Protein AF-A0A0J7KQN0-F1 (afdb_monomer_lite)

Sequence (159 aa):
MVRNTCPIDSVSQSILVAYRDWAGYQDHVRSTRNTFFDFVKLLDTSGCTKKVYKERDLIKTIIQEIDGGVLDCKMNVSNLIKNHLLTDQASYTINHKCKSCKHEDDEQSVVVDIDVKPFYTYGMKILEQVLKQRLQQKKGSVLIVDQVTSRQRLQSVAS

Organism: Lasius niger (NCBI:txid67767)

pLDDT: mean 75.57, std 18.67, range [31.34, 95.31]

Foldseek 3Di:
DDQPCVLVVVVLVVLLCCLVPPVVSVVVLVPDDFLSSVLSVCCNVPPDDPVSVVSSVVLVVQVVPCPPSHDPPVPHNQNCCCPGGQVPPFPDWDWAADPPPRDIDIDTGNDDDFDCVVCVPPNCPCVVVSVCVVVCCVVDDDPDDPPPDDDPDPDPDDD

Radius of gyration: 20.54 Å; chains: 1; bounding box: 51×34×63 Å

Structure (mmCIF, N/CA/C/O backbone):
data_AF-A0A0J7KQN0-F1
#
_entry.id   AF-A0A0J7KQN0-F1
#
loop_
_atom_site.group_PDB
_atom_site.id
_atom_site.type_symbol
_atom_site.label_atom_id
_atom_site.label_alt_id
_atom_site.label_comp_id
_atom_site.label_asym_id
_atom_site.label_entity_id
_atom_site.label_seq_id
_atom_site.pdbx_PDB_ins_code
_atom_site.Cartn_x
_atom_site.Cartn_y
_atom_site.Cartn_z
_atom_site.occupancy
_atom_site.B_iso_or_equiv
_atom_site.auth_seq_id
_atom_site.auth_comp_id
_atom_site.auth_asym_id
_atom_site.auth_atom_id
_atom_site.pdbx_PDB_model_num
ATOM 1 N N . MET A 1 1 ? -11.481 -19.195 16.003 1.00 39.59 1 MET A N 1
ATOM 2 C CA . MET A 1 1 ? -11.500 -18.767 14.587 1.00 39.59 1 MET A CA 1
ATOM 3 C C . MET A 1 1 ? -10.431 -17.697 14.410 1.00 39.59 1 MET A C 1
ATOM 5 O O . MET A 1 1 ? -10.544 -16.645 15.028 1.00 39.59 1 MET A O 1
ATOM 9 N N . VAL A 1 2 ? -9.348 -17.994 13.689 1.00 39.41 2 VAL A N 1
ATOM 10 C CA . VAL A 1 2 ? -8.231 -17.055 13.489 1.00 39.41 2 VAL A CA 1
ATOM 11 C C . VAL A 1 2 ? -8.571 -16.174 12.292 1.00 39.41 2 VAL A C 1
ATOM 13 O O . VAL A 1 2 ? -8.617 -16.651 11.163 1.00 39.41 2 VAL A O 1
ATOM 16 N N . ARG A 1 3 ? -8.862 -14.895 12.541 1.00 56.41 3 ARG A N 1
ATOM 17 C CA . ARG A 1 3 ? -9.077 -13.902 11.482 1.00 56.41 3 ARG A CA 1
ATOM 18 C C . ARG A 1 3 ? -7.704 -13.552 10.912 1.00 56.41 3 ARG A C 1
ATOM 20 O O . ARG A 1 3 ? -6.923 -12.913 11.611 1.00 56.41 3 ARG A O 1
ATOM 27 N N . ASN A 1 4 ? -7.381 -14.001 9.701 1.00 58.88 4 ASN A N 1
ATOM 28 C CA . ASN A 1 4 ? -6.089 -13.699 9.087 1.00 58.88 4 ASN A CA 1
ATOM 29 C C . ASN A 1 4 ? -6.036 -12.208 8.712 1.00 58.88 4 ASN A C 1
ATOM 31 O O . ASN A 1 4 ? -6.544 -11.802 7.674 1.00 58.88 4 ASN A O 1
ATOM 35 N N . THR A 1 5 ? -5.482 -11.377 9.598 1.00 68.94 5 THR A N 1
ATOM 36 C CA . THR A 1 5 ? -5.254 -9.942 9.354 1.00 68.94 5 THR A CA 1
ATOM 37 C C . THR A 1 5 ? -3.864 -9.655 8.813 1.00 68.94 5 THR A C 1
ATOM 39 O O . THR A 1 5 ? -3.567 -8.503 8.507 1.00 68.94 5 THR A O 1
ATOM 42 N N . CYS A 1 6 ? -3.027 -10.686 8.658 1.00 75.69 6 CYS A N 1
ATOM 43 C CA . CYS A 1 6 ? -1.619 -10.540 8.320 1.00 75.69 6 CYS A CA 1
ATOM 44 C C . CYS A 1 6 ? -1.390 -9.725 7.039 1.00 75.69 6 CYS A C 1
ATOM 46 O O . CYS A 1 6 ? -0.484 -8.894 7.059 1.00 75.69 6 CYS A O 1
ATOM 48 N N . PRO A 1 7 ? -2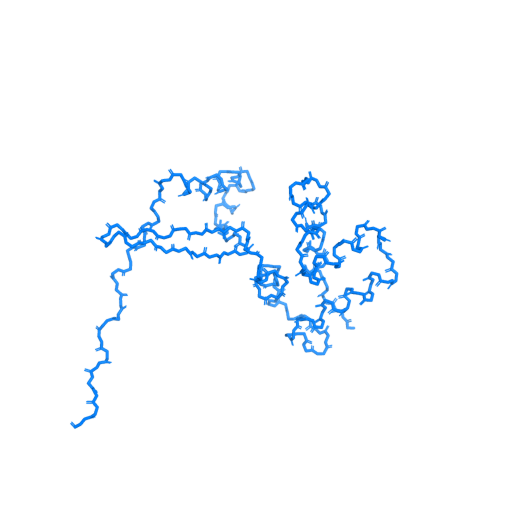.186 -9.871 5.956 1.00 80.19 7 PRO A N 1
ATOM 49 C CA . PRO A 1 7 ? -2.019 -9.031 4.774 1.00 80.19 7 PRO A CA 1
ATOM 50 C C . PRO A 1 7 ? -2.280 -7.547 5.056 1.00 80.19 7 PRO A C 1
ATOM 52 O O . PRO A 1 7 ? -1.464 -6.717 4.675 1.00 80.19 7 PRO A O 1
ATOM 55 N N . ILE A 1 8 ? -3.356 -7.211 5.780 1.00 85.06 8 ILE A N 1
ATOM 56 C CA . ILE A 1 8 ? -3.679 -5.820 6.138 1.00 85.06 8 ILE A CA 1
ATOM 57 C C . ILE A 1 8 ? -2.571 -5.242 7.016 1.00 85.06 8 ILE A C 1
ATOM 59 O O . ILE A 1 8 ? -2.020 -4.197 6.688 1.00 85.06 8 ILE A O 1
ATOM 63 N N . ASP A 1 9 ? -2.203 -5.949 8.087 1.00 86.44 9 ASP A N 1
ATOM 64 C CA . ASP A 1 9 ? -1.185 -5.486 9.032 1.00 86.44 9 ASP A CA 1
ATOM 65 C C . ASP A 1 9 ? 0.175 -5.298 8.327 1.00 86.44 9 ASP A C 1
ATOM 67 O O . ASP A 1 9 ? 0.871 -4.312 8.572 1.00 86.44 9 ASP A O 1
ATOM 71 N N . SER A 1 10 ? 0.523 -6.194 7.393 1.00 87.94 10 SER A N 1
ATOM 72 C CA . SER A 1 10 ? 1.752 -6.102 6.591 1.00 87.94 10 SER A CA 1
ATOM 73 C C . SER A 1 10 ? 1.751 -4.869 5.687 1.00 87.94 10 SER A C 1
ATOM 75 O O . SER A 1 10 ? 2.715 -4.107 5.699 1.00 87.94 10 SER A O 1
ATOM 77 N N . VAL A 1 11 ? 0.662 -4.629 4.945 1.00 89.25 11 VAL A N 1
ATOM 78 C CA . VAL A 1 11 ? 0.544 -3.445 4.076 1.00 89.25 11 VAL A CA 1
ATOM 79 C C . VAL A 1 11 ? 0.563 -2.167 4.904 1.00 89.25 11 VAL A C 1
ATOM 81 O O . VAL A 1 11 ? 1.274 -1.227 4.560 1.00 89.25 11 VAL A O 1
ATOM 84 N N . SER A 1 12 ? -0.169 -2.126 6.018 1.00 91.81 12 SER A N 1
ATOM 85 C CA . SER A 1 12 ? -0.201 -0.953 6.892 1.00 91.81 12 SER A CA 1
ATOM 86 C C . SER A 1 12 ? 1.178 -0.617 7.437 1.00 91.81 12 SER A C 1
ATOM 88 O O . SER A 1 12 ? 1.536 0.555 7.460 1.00 91.81 12 SER A O 1
ATOM 90 N N . GLN A 1 13 ? 1.976 -1.621 7.811 1.00 92.56 13 GLN A N 1
ATOM 91 C CA . GLN A 1 13 ? 3.356 -1.395 8.234 1.00 92.56 13 GLN A CA 1
ATOM 92 C C . GLN A 1 13 ? 4.247 -0.915 7.087 1.00 92.56 13 GLN A C 1
ATOM 94 O O . GLN A 1 13 ? 4.983 0.049 7.270 1.00 92.56 13 GLN A O 1
ATOM 99 N N . SER A 1 14 ? 4.159 -1.511 5.893 1.00 91.00 14 SER A N 1
ATOM 100 C CA . SER A 1 14 ? 4.940 -1.048 4.735 1.00 91.00 14 SER A CA 1
ATOM 101 C C . SER A 1 14 ? 4.648 0.413 4.383 1.00 91.00 14 SER A C 1
ATOM 103 O O . SER A 1 14 ? 5.572 1.191 4.150 1.00 91.00 14 SER A O 1
ATOM 105 N N . ILE A 1 15 ? 3.372 0.803 4.390 1.00 92.25 15 ILE A N 1
ATOM 106 C CA . ILE A 1 15 ? 2.947 2.172 4.079 1.00 92.25 15 ILE A CA 1
ATOM 107 C C . ILE A 1 15 ? 3.313 3.126 5.217 1.00 92.25 15 ILE A C 1
ATOM 109 O O . ILE A 1 15 ? 3.752 4.238 4.944 1.00 92.25 15 ILE A O 1
ATOM 113 N N . LEU A 1 16 ? 3.208 2.698 6.480 1.00 94.75 16 LEU A N 1
ATOM 114 C CA . LEU A 1 16 ? 3.637 3.490 7.635 1.00 94.75 16 LEU A CA 1
ATOM 115 C C . LEU A 1 16 ? 5.139 3.796 7.597 1.00 94.75 16 LEU A C 1
ATOM 117 O O . LEU A 1 16 ? 5.537 4.928 7.863 1.00 94.75 16 LEU A O 1
ATOM 121 N N . VAL A 1 17 ? 5.966 2.807 7.252 1.00 94.25 17 VAL A N 1
ATOM 122 C CA . VAL A 1 17 ? 7.416 2.990 7.089 1.00 94.25 17 VAL A CA 1
ATOM 123 C C . VAL A 1 17 ? 7.694 3.983 5.963 1.00 94.25 17 VAL A C 1
ATOM 125 O O . VAL A 1 17 ? 8.355 4.991 6.191 1.00 94.25 17 VAL A O 1
ATOM 128 N N . ALA A 1 18 ? 7.104 3.783 4.780 1.00 90.75 18 ALA A N 1
ATOM 129 C CA . ALA A 1 18 ? 7.264 4.715 3.663 1.00 90.75 18 ALA A CA 1
ATOM 130 C C . ALA A 1 18 ? 6.799 6.143 4.013 1.00 90.75 18 ALA A C 1
ATOM 132 O O . ALA A 1 18 ? 7.444 7.119 3.635 1.00 90.75 18 ALA A O 1
ATOM 133 N N . TYR A 1 19 ? 5.696 6.267 4.759 1.00 94.06 19 TYR A N 1
ATOM 134 C CA . TYR A 1 19 ? 5.132 7.537 5.219 1.00 94.06 19 TYR A CA 1
ATOM 135 C C . TYR A 1 19 ? 6.061 8.289 6.181 1.00 94.06 19 TYR A C 1
ATOM 137 O O . TYR A 1 19 ? 6.094 9.519 6.165 1.00 94.06 19 TYR A O 1
ATOM 145 N N . ARG A 1 20 ? 6.815 7.567 7.017 1.00 93.88 20 ARG A N 1
ATOM 146 C CA . ARG A 1 20 ? 7.784 8.151 7.956 1.00 93.88 20 ARG A CA 1
ATOM 147 C C . ARG A 1 20 ? 9.112 8.493 7.292 1.00 93.88 20 ARG A C 1
ATOM 149 O O . ARG A 1 20 ? 9.688 9.531 7.604 1.00 93.88 20 ARG A O 1
ATOM 156 N N . ASP A 1 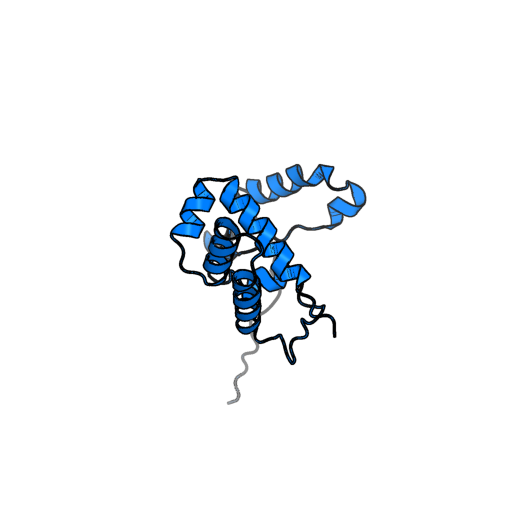21 ? 9.569 7.639 6.383 1.00 94.62 21 ASP A N 1
ATOM 157 C CA . ASP A 1 21 ? 10.927 7.709 5.846 1.00 94.62 21 ASP A CA 1
ATOM 158 C C . ASP A 1 21 ? 11.043 8.633 4.626 1.00 94.62 21 ASP A C 1
ATOM 160 O O . ASP A 1 21 ? 12.123 9.159 4.350 1.00 94.62 21 ASP A O 1
ATOM 164 N N . TRP A 1 22 ? 9.951 8.861 3.884 1.00 92.44 22 TRP A N 1
ATOM 165 C CA . TRP A 1 22 ? 9.975 9.670 2.665 1.00 92.44 22 TRP A CA 1
ATOM 166 C C . TRP A 1 22 ? 8.992 10.845 2.718 1.00 92.44 22 TRP A C 1
ATOM 168 O O . TRP A 1 22 ? 7.786 10.683 2.542 1.00 92.44 22 TRP A O 1
ATOM 178 N N . ALA A 1 23 ? 9.525 12.064 2.874 1.00 90.50 23 ALA A N 1
ATOM 179 C CA . ALA A 1 23 ? 8.734 13.297 2.984 1.00 90.50 23 ALA A CA 1
ATOM 180 C C . ALA A 1 23 ? 7.754 13.513 1.813 1.00 90.50 23 ALA A C 1
ATOM 182 O O . ALA A 1 23 ? 6.599 13.864 2.030 1.00 90.50 23 ALA A O 1
ATOM 183 N N . GLY A 1 24 ? 8.170 13.224 0.573 1.00 89.00 24 GLY A N 1
ATOM 184 C CA . GLY A 1 24 ? 7.280 13.351 -0.588 1.00 89.00 24 GLY A CA 1
ATOM 185 C C . GLY A 1 24 ? 6.075 12.405 -0.523 1.00 89.00 24 GLY A C 1
ATOM 186 O O . GLY A 1 24 ? 4.963 12.779 -0.893 1.00 89.00 24 GLY A O 1
ATOM 187 N N . TYR A 1 25 ? 6.268 11.196 0.009 1.00 88.94 25 TYR A N 1
ATOM 188 C CA . TYR A 1 25 ? 5.164 10.269 0.252 1.00 88.94 25 TYR A CA 1
ATOM 189 C C . TYR A 1 25 ? 4.294 10.703 1.420 1.00 88.94 25 TYR A C 1
ATOM 191 O O . TYR A 1 25 ? 3.075 10.553 1.374 1.00 88.94 25 TYR A O 1
ATOM 199 N N . GLN A 1 26 ? 4.913 11.270 2.455 1.00 93.19 26 GLN A N 1
ATOM 200 C CA . GLN A 1 26 ? 4.210 11.824 3.600 1.00 93.19 26 GLN A CA 1
ATOM 201 C C . GLN A 1 26 ? 3.171 12.864 3.164 1.00 93.19 26 GLN A C 1
ATOM 203 O O . GLN A 1 26 ? 2.008 12.788 3.570 1.00 93.19 26 GLN A O 1
ATOM 208 N N . ASP A 1 27 ? 3.572 13.792 2.295 1.00 92.50 27 ASP A N 1
ATOM 209 C CA . ASP A 1 27 ? 2.692 14.828 1.754 1.00 92.50 27 ASP A CA 1
ATOM 210 C C . ASP A 1 27 ? 1.575 14.236 0.888 1.00 92.50 27 ASP A C 1
ATOM 212 O O . ASP A 1 27 ? 0.411 14.636 1.005 1.00 92.50 27 ASP A O 1
ATOM 216 N N . HIS A 1 28 ? 1.890 13.228 0.072 1.00 91.38 28 HIS A N 1
ATOM 217 C CA . HIS A 1 28 ? 0.896 12.505 -0.720 1.00 91.38 28 HIS A CA 1
ATOM 218 C C . HIS A 1 28 ? -0.163 11.820 0.164 1.00 91.38 28 HIS A C 1
ATOM 220 O O . HIS A 1 28 ? -1.360 12.029 -0.028 1.00 91.38 28 HIS A O 1
ATOM 226 N N . VAL A 1 29 ? 0.250 11.067 1.187 1.00 91.38 29 VAL A N 1
ATOM 227 C CA . VAL A 1 29 ? -0.663 10.376 2.119 1.00 91.38 29 VAL A CA 1
ATOM 228 C C . VAL A 1 29 ? -1.500 11.371 2.938 1.00 91.38 29 VAL A C 1
ATOM 230 O O . VAL A 1 29 ? -2.666 11.109 3.245 1.00 91.38 29 VAL A O 1
ATOM 233 N N . ARG A 1 30 ? -0.937 12.533 3.297 1.00 92.88 30 ARG A N 1
ATOM 234 C CA . ARG A 1 30 ? -1.662 13.595 4.018 1.00 92.88 30 ARG A CA 1
ATOM 235 C C . ARG A 1 30 ? -2.715 14.285 3.158 1.00 92.88 30 ARG A C 1
ATOM 237 O O . ARG A 1 30 ? -3.790 14.588 3.670 1.00 92.88 30 ARG A O 1
ATOM 244 N N . SER A 1 31 ? -2.404 14.539 1.889 1.00 92.56 31 SER A N 1
ATOM 245 C CA . SER A 1 31 ? -3.286 15.249 0.954 1.00 92.56 31 SER A CA 1
ATOM 246 C C . SER A 1 31 ? -4.353 14.353 0.318 1.00 92.56 31 SER A C 1
ATOM 248 O O . SER A 1 31 ? -5.410 14.843 -0.080 1.00 92.56 31 SER A O 1
ATOM 250 N N . THR A 1 32 ? -4.117 13.043 0.266 1.00 91.69 32 THR A N 1
ATOM 251 C CA . THR A 1 32 ? -5.030 12.077 -0.350 1.00 91.69 32 THR A CA 1
ATOM 252 C C . THR A 1 32 ? -6.147 11.655 0.604 1.00 91.69 32 THR A C 1
ATOM 254 O O . THR A 1 32 ? -5.907 11.266 1.750 1.00 91.69 32 THR A O 1
ATOM 257 N N . ARG A 1 33 ? -7.391 11.676 0.110 1.00 89.56 33 ARG A N 1
ATOM 258 C CA . ARG A 1 33 ? -8.560 11.132 0.815 1.00 89.56 33 ARG A CA 1
ATOM 259 C C . ARG A 1 33 ? -8.729 9.657 0.473 1.00 89.56 33 ARG A C 1
ATOM 261 O O . ARG A 1 33 ? -9.264 9.320 -0.576 1.00 89.56 33 ARG A O 1
ATOM 268 N N . ASN A 1 34 ? -8.268 8.790 1.363 1.00 88.81 34 ASN A N 1
ATOM 269 C CA . ASN A 1 34 ? -8.405 7.345 1.246 1.00 88.81 34 ASN A CA 1
ATOM 270 C C . ASN A 1 34 ? -8.520 6.756 2.661 1.00 88.81 34 ASN A C 1
ATOM 272 O O . ASN A 1 34 ? -7.698 7.055 3.528 1.00 88.81 34 ASN A O 1
ATOM 276 N N . THR A 1 35 ? -9.529 5.914 2.899 1.00 88.69 35 THR A N 1
ATOM 277 C CA . THR A 1 35 ? -9.820 5.374 4.239 1.00 88.69 35 THR A CA 1
ATOM 278 C C . THR A 1 35 ? -8.663 4.552 4.806 1.00 88.69 35 THR A C 1
ATOM 280 O O . THR A 1 35 ? -8.409 4.573 6.010 1.00 88.69 35 THR A O 1
ATOM 283 N N . PHE A 1 36 ? -7.912 3.859 3.949 1.00 90.81 36 PHE A N 1
ATOM 284 C CA . PHE A 1 36 ? -6.729 3.124 4.371 1.00 90.81 36 PHE A CA 1
ATOM 285 C C . PHE A 1 36 ? -5.575 4.059 4.763 1.00 90.81 36 PHE A C 1
ATOM 287 O O . PHE A 1 36 ? -4.919 3.830 5.778 1.00 90.81 36 PHE A O 1
ATOM 294 N N . PHE A 1 37 ? -5.366 5.165 4.045 1.00 92.75 37 PHE A N 1
ATOM 295 C CA . PHE A 1 37 ? -4.418 6.202 4.466 1.00 92.75 37 PHE A CA 1
ATOM 296 C C . PHE A 1 37 ? -4.827 6.883 5.774 1.00 92.75 37 PHE A C 1
ATOM 298 O O . PHE A 1 37 ? -3.964 7.164 6.605 1.00 92.75 37 PHE A O 1
ATOM 305 N N . ASP A 1 38 ? -6.121 7.105 6.011 1.00 92.69 38 ASP A N 1
ATOM 306 C CA . ASP A 1 38 ? -6.617 7.609 7.298 1.00 92.69 38 ASP A CA 1
ATOM 307 C C . ASP A 1 38 ? -6.295 6.646 8.446 1.00 92.69 38 ASP A C 1
ATOM 309 O O . ASP A 1 38 ? -5.823 7.075 9.503 1.00 92.69 38 ASP A O 1
ATOM 313 N N . PHE A 1 39 ? -6.442 5.341 8.208 1.00 93.06 39 PHE A N 1
ATOM 314 C CA . PHE A 1 39 ? -6.011 4.317 9.152 1.00 93.06 39 PHE A CA 1
ATOM 315 C C . PHE A 1 39 ? -4.496 4.356 9.412 1.00 93.06 39 PHE A C 1
ATOM 317 O O . PHE A 1 39 ? -4.082 4.322 10.571 1.00 93.06 39 PHE A O 1
ATOM 324 N N . VAL A 1 40 ? -3.660 4.485 8.375 1.00 94.19 40 VAL A N 1
ATOM 325 C CA . VAL A 1 40 ? -2.196 4.585 8.542 1.00 94.19 40 VAL A CA 1
ATOM 326 C C . VAL A 1 40 ? -1.804 5.839 9.332 1.00 94.19 40 VAL A C 1
ATOM 328 O O . VAL A 1 40 ? -0.977 5.750 10.238 1.00 94.19 40 VAL A O 1
ATOM 331 N N . LYS A 1 41 ? -2.432 6.993 9.068 1.00 94.88 41 LYS A N 1
ATOM 332 C CA . LYS A 1 41 ? -2.212 8.235 9.837 1.00 94.88 41 LYS A CA 1
ATOM 333 C C . LYS A 1 41 ? -2.619 8.075 11.306 1.00 94.88 41 LYS A C 1
ATOM 335 O O . LYS A 1 41 ? -1.940 8.570 12.208 1.00 94.88 41 LYS A O 1
ATOM 340 N N . LEU A 1 42 ? -3.714 7.363 11.573 1.00 94.44 42 LEU A N 1
ATOM 341 C CA . LEU A 1 42 ? -4.125 7.053 12.940 1.00 94.44 42 LEU A CA 1
ATOM 342 C C . LEU A 1 42 ? -3.129 6.111 13.631 1.00 94.44 42 LEU A C 1
ATOM 344 O O . LEU A 1 42 ? -2.795 6.327 14.796 1.00 94.44 42 LEU A O 1
ATOM 348 N N . LEU A 1 43 ? -2.648 5.087 12.924 1.00 94.19 43 LEU A N 1
ATOM 349 C CA . LEU A 1 43 ? -1.643 4.157 13.433 1.00 94.19 43 LEU A CA 1
ATOM 350 C C . LEU A 1 43 ? -0.331 4.882 13.766 1.00 94.19 43 LEU A C 1
ATOM 352 O O . LEU A 1 43 ? 0.250 4.623 14.818 1.00 94.19 43 LEU A O 1
ATOM 356 N N . ASP A 1 44 ? 0.098 5.819 12.917 1.00 95.31 44 ASP A N 1
ATOM 357 C CA . ASP A 1 44 ? 1.286 6.645 13.143 1.00 95.31 44 ASP A CA 1
ATOM 358 C C . ASP A 1 44 ? 1.184 7.481 14.425 1.00 95.31 44 ASP A C 1
ATOM 360 O O . ASP A 1 44 ? 2.088 7.463 15.260 1.00 95.31 44 ASP A O 1
ATOM 364 N N . THR A 1 45 ? 0.060 8.182 14.586 1.00 94.75 45 THR A N 1
ATOM 365 C CA . THR A 1 45 ? -0.148 9.153 15.671 1.00 94.75 45 THR A CA 1
ATOM 366 C C . THR A 1 45 ? -0.505 8.509 17.005 1.00 94.75 45 THR A C 1
ATOM 368 O O . THR A 1 45 ? -0.143 9.027 18.058 1.00 94.75 45 THR A O 1
ATOM 371 N N . SER A 1 46 ? -1.242 7.397 16.980 1.00 93.94 46 SER A N 1
ATOM 372 C CA . SER A 1 46 ? -1.801 6.775 18.185 1.00 93.94 46 SER A CA 1
ATOM 373 C C . SER A 1 46 ? -1.104 5.474 18.579 1.00 93.94 46 SER A C 1
ATOM 375 O O . SER A 1 46 ? -1.323 4.992 19.688 1.00 93.94 46 SER A O 1
ATOM 377 N N . GLY A 1 47 ? -0.303 4.869 17.697 1.00 90.62 47 GLY A N 1
ATOM 378 C CA . GLY A 1 47 ? 0.272 3.542 17.917 1.00 90.62 47 GLY A CA 1
ATOM 379 C C . GLY A 1 47 ? -0.791 2.443 18.070 1.00 90.62 47 GLY A C 1
ATOM 380 O O . GLY A 1 47 ? -1.939 2.579 17.649 1.00 90.62 47 GLY A O 1
ATOM 381 N N . CYS A 1 48 ? -0.431 1.323 18.698 1.00 87.44 48 CYS A N 1
ATOM 382 C CA . CYS A 1 48 ? -1.309 0.155 18.835 1.00 87.44 48 CYS A CA 1
ATOM 383 C C . CYS A 1 48 ? -2.324 0.301 19.985 1.00 87.44 48 CYS A C 1
ATOM 385 O O . CYS A 1 48 ? -2.208 -0.349 21.023 1.00 87.44 48 CYS A O 1
ATOM 387 N N . THR A 1 49 ? -3.345 1.141 19.806 1.00 90.94 49 THR A N 1
ATOM 388 C CA . THR A 1 49 ? -4.416 1.339 20.802 1.00 90.94 49 THR A CA 1
ATOM 389 C C . THR A 1 49 ? -5.679 0.547 20.477 1.00 90.94 49 THR A C 1
ATOM 391 O O . THR A 1 49 ? -5.926 0.154 19.337 1.00 90.94 49 THR A O 1
ATOM 394 N N . LYS A 1 50 ? -6.564 0.382 21.470 1.00 88.62 50 LYS A N 1
ATOM 395 C CA . LYS A 1 50 ? -7.905 -0.200 21.266 1.00 88.62 50 LYS A CA 1
ATOM 396 C C . LYS A 1 50 ? -8.702 0.523 20.170 1.00 88.62 50 LYS A C 1
ATOM 398 O O . LYS A 1 50 ? -9.485 -0.118 19.477 1.00 88.62 50 LYS A O 1
ATOM 403 N N . LYS A 1 51 ? -8.505 1.838 20.010 1.00 88.50 51 LYS A N 1
ATOM 404 C CA . LYS A 1 51 ? -9.116 2.624 18.930 1.00 88.50 51 LYS A CA 1
ATOM 405 C C . LYS A 1 51 ? -8.607 2.155 17.567 1.00 88.50 51 LYS A C 1
ATOM 407 O O . LYS A 1 51 ? -9.418 1.797 16.726 1.00 88.50 51 LYS A O 1
ATOM 412 N N . VAL A 1 52 ? -7.290 2.054 17.394 1.00 89.50 52 VAL A N 1
ATOM 413 C CA . VAL A 1 52 ? -6.675 1.551 16.153 1.00 89.50 52 VAL A CA 1
ATOM 414 C C . VAL A 1 52 ? -7.161 0.146 15.811 1.00 89.50 52 VAL A C 1
ATOM 416 O O . VAL A 1 52 ? -7.508 -0.118 14.666 1.00 89.50 52 VAL A O 1
ATOM 419 N N . TYR A 1 53 ? -7.297 -0.742 16.797 1.00 84.62 53 TYR A N 1
ATOM 420 C CA . TYR A 1 53 ? -7.849 -2.078 16.556 1.00 84.62 53 TYR A CA 1
ATOM 421 C C . TYR A 1 53 ? -9.292 -2.071 16.032 1.00 84.62 53 TYR A C 1
ATOM 423 O O . TYR A 1 53 ? -9.631 -2.923 15.212 1.00 84.62 53 TYR A O 1
ATOM 431 N N . LYS A 1 54 ? -10.132 -1.129 16.481 1.00 85.62 54 LYS A N 1
ATOM 432 C CA . LYS A 1 54 ? -11.504 -0.973 15.973 1.00 85.62 54 LYS A CA 1
ATOM 433 C C . LYS A 1 54 ? -11.522 -0.427 14.548 1.00 85.62 54 LYS A C 1
ATOM 435 O O . LYS A 1 54 ? -12.228 -0.965 13.707 1.00 85.62 54 LYS A O 1
ATOM 440 N N . GLU A 1 55 ? -10.718 0.593 14.272 1.00 86.12 55 GLU A N 1
ATOM 441 C CA . GLU A 1 55 ? -10.606 1.192 12.934 1.00 86.12 55 GLU A CA 1
ATOM 442 C C . GLU A 1 55 ? -10.040 0.189 11.919 1.00 86.12 55 GLU A C 1
ATOM 444 O O . GLU A 1 55 ? -10.510 0.096 10.789 1.00 86.12 55 GLU A O 1
ATOM 449 N N . ARG A 1 56 ? -9.109 -0.671 12.348 1.00 85.25 56 ARG A N 1
ATOM 450 C CA . ARG A 1 56 ? -8.636 -1.804 11.545 1.00 85.25 56 ARG A CA 1
ATOM 451 C C . ARG A 1 56 ? -9.774 -2.748 11.152 1.00 85.25 56 ARG A C 1
ATOM 453 O O . ARG A 1 56 ? -9.781 -3.275 10.044 1.00 85.25 56 ARG A O 1
ATOM 460 N N . ASP A 1 57 ? -10.722 -3.004 12.050 1.00 80.12 57 ASP A N 1
ATOM 461 C CA . ASP A 1 57 ? -11.879 -3.840 11.723 1.00 80.12 57 ASP A CA 1
ATOM 462 C C . ASP A 1 57 ? -12.827 -3.139 10.731 1.00 80.12 57 ASP A C 1
ATOM 464 O O . ASP A 1 57 ? -13.443 -3.827 9.924 1.00 80.12 57 ASP A O 1
ATOM 468 N N . LEU A 1 58 ? -12.874 -1.801 10.691 1.00 77.62 58 LEU A N 1
ATOM 469 C CA . LEU A 1 58 ? -13.590 -1.059 9.643 1.00 77.62 58 LEU A CA 1
ATOM 470 C C . LEU A 1 58 ? -12.920 -1.204 8.270 1.00 77.62 58 LEU A C 1
ATOM 472 O O . LEU A 1 58 ? -13.626 -1.378 7.281 1.00 77.62 58 LEU A O 1
ATOM 476 N N . ILE A 1 59 ? -11.584 -1.264 8.189 1.00 78.38 59 ILE A N 1
ATOM 477 C CA . ILE A 1 59 ? -10.886 -1.592 6.927 1.00 78.38 59 ILE A CA 1
ATOM 478 C C . ILE A 1 59 ? -11.355 -2.948 6.378 1.00 78.38 59 ILE A C 1
ATOM 480 O O . ILE A 1 59 ? -11.526 -3.105 5.173 1.00 78.38 59 ILE A O 1
ATOM 484 N N . LYS A 1 60 ? -11.644 -3.922 7.250 1.00 71.69 60 LYS A N 1
ATOM 485 C CA . LYS A 1 60 ? -12.180 -5.223 6.818 1.00 71.69 60 LYS A CA 1
ATOM 486 C C . LYS A 1 60 ? -13.566 -5.116 6.197 1.00 71.69 60 LYS A C 1
ATOM 488 O O . LYS A 1 60 ? -13.887 -5.915 5.335 1.00 71.69 60 LYS A O 1
ATOM 493 N N . THR A 1 61 ? -14.374 -4.141 6.608 1.00 71.12 61 THR A N 1
ATOM 494 C CA . THR A 1 61 ? -15.711 -3.942 6.023 1.00 71.12 61 THR A CA 1
ATOM 495 C C . THR A 1 61 ? -15.664 -3.381 4.601 1.00 71.12 61 THR A C 1
ATOM 497 O O . THR A 1 61 ? -16.613 -3.571 3.849 1.00 71.12 61 THR A O 1
ATOM 500 N N . ILE A 1 62 ? -14.553 -2.742 4.213 1.00 69.38 62 ILE A N 1
ATO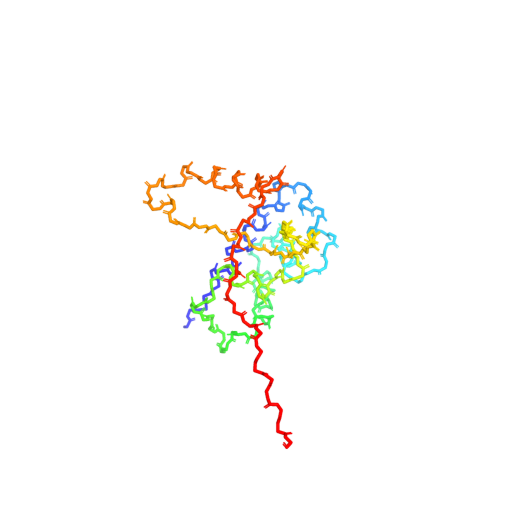M 501 C CA . ILE A 1 62 ? -14.315 -2.277 2.836 1.00 69.38 62 ILE A CA 1
ATOM 502 C C . ILE A 1 62 ? -14.064 -3.474 1.909 1.00 69.38 62 ILE A C 1
ATOM 504 O O . ILE A 1 62 ? -14.470 -3.470 0.751 1.00 69.38 62 ILE A O 1
ATOM 508 N N . ILE A 1 63 ? -13.443 -4.526 2.438 1.00 72.25 63 ILE A N 1
ATOM 509 C CA . ILE A 1 63 ? -13.126 -5.748 1.706 1.00 72.25 63 ILE A CA 1
ATOM 510 C C . ILE A 1 63 ? -14.366 -6.654 1.757 1.00 72.25 63 ILE A C 1
ATOM 512 O O . ILE A 1 63 ? -14.493 -7.522 2.620 1.00 72.25 63 ILE A O 1
ATOM 516 N N . GLN A 1 64 ? -15.313 -6.430 0.843 1.00 63.12 64 GLN A N 1
ATOM 517 C CA . GLN A 1 64 ? -16.604 -7.143 0.798 1.00 63.12 64 GLN A CA 1
ATOM 518 C C . GLN A 1 64 ? -16.466 -8.667 0.620 1.00 63.12 64 GLN A C 1
ATOM 520 O O . GLN A 1 64 ? -17.393 -9.414 0.913 1.00 63.12 64 GLN A O 1
ATOM 525 N N . GLU A 1 65 ? -15.296 -9.134 0.182 1.00 61.84 65 GLU A N 1
ATOM 526 C CA . GLU A 1 65 ? -14.953 -10.552 0.013 1.00 61.84 65 GLU A CA 1
ATOM 527 C C . GLU A 1 65 ? -14.656 -11.275 1.344 1.00 61.84 65 GLU A C 1
ATOM 529 O O . GLU A 1 65 ? -14.368 -12.472 1.352 1.00 61.84 65 GLU A O 1
ATOM 534 N N . ILE A 1 66 ? -14.724 -10.578 2.484 1.00 61.12 66 ILE A N 1
ATOM 535 C CA . ILE A 1 66 ? -14.597 -11.181 3.815 1.00 61.12 66 ILE A CA 1
ATOM 536 C C . ILE A 1 66 ? -15.972 -11.681 4.280 1.00 61.12 66 ILE A C 1
ATOM 538 O O . ILE A 1 66 ? -16.635 -11.055 5.110 1.00 61.12 66 ILE A O 1
ATOM 542 N N . ASP A 1 67 ? -16.396 -12.841 3.780 1.00 54.50 67 ASP A N 1
ATOM 543 C CA . ASP A 1 67 ? -17.589 -13.517 4.299 1.00 54.50 67 ASP A CA 1
ATOM 544 C C . ASP A 1 67 ? -17.312 -14.103 5.701 1.00 54.50 67 ASP A C 1
ATOM 546 O O . ASP A 1 67 ? -16.267 -14.704 5.969 1.00 54.50 67 ASP A O 1
ATOM 550 N N . GLY A 1 68 ? -18.216 -13.860 6.653 1.00 57.62 68 GLY A N 1
ATOM 551 C CA . GLY A 1 68 ? -18.104 -14.353 8.033 1.00 57.62 68 GLY A CA 1
ATOM 552 C C . GLY A 1 68 ? -16.864 -13.892 8.822 1.00 57.62 68 GLY A C 1
ATOM 553 O O . GLY A 1 68 ? -16.558 -14.454 9.877 1.00 57.62 68 GLY A O 1
ATOM 554 N N . GLY A 1 69 ? -16.123 -12.881 8.351 1.00 54.56 69 GLY A N 1
ATOM 555 C CA . GLY A 1 69 ? -14.873 -12.446 8.988 1.00 54.56 69 GLY A CA 1
ATOM 556 C C . GLY A 1 69 ? -13.653 -13.318 8.655 1.00 54.56 69 GLY A C 1
ATOM 557 O O . GLY A 1 69 ? -12.618 -13.174 9.318 1.00 54.56 69 GLY A O 1
ATOM 558 N N . VAL A 1 70 ? -13.761 -14.214 7.666 1.00 58.06 70 VAL A N 1
ATOM 559 C CA . VAL A 1 70 ? -12.665 -15.060 7.182 1.00 58.06 70 VAL A CA 1
ATOM 560 C C . VAL A 1 70 ? -12.088 -14.439 5.913 1.00 58.06 70 VAL A C 1
ATOM 562 O O . VAL A 1 70 ? -12.766 -14.315 4.902 1.00 58.06 70 VAL A O 1
ATOM 565 N N . LEU A 1 71 ? -10.821 -14.029 5.975 1.00 60.69 71 LEU A N 1
ATOM 566 C CA . LEU A 1 71 ? -10.082 -13.602 4.791 1.00 60.69 71 LEU A CA 1
ATOM 567 C C . LEU A 1 71 ? -9.754 -14.860 3.971 1.00 60.69 71 LEU A C 1
ATOM 569 O O . LEU A 1 71 ? -9.067 -15.745 4.493 1.00 60.69 71 LEU A O 1
ATOM 573 N N . ASP A 1 72 ? -10.235 -14.956 2.727 1.00 63.97 72 ASP A N 1
ATOM 574 C CA . ASP A 1 72 ? -9.830 -16.029 1.809 1.00 63.97 72 ASP A CA 1
ATOM 575 C C . ASP A 1 72 ? -8.293 -16.034 1.717 1.00 63.97 72 ASP A C 1
ATOM 577 O O . ASP A 1 72 ? -7.665 -14.993 1.524 1.00 63.97 72 ASP A O 1
ATOM 581 N N . CYS A 1 73 ? -7.655 -17.196 1.872 1.00 60.34 73 CYS A N 1
ATOM 582 C CA . CYS A 1 73 ? -6.203 -17.329 1.744 1.00 60.34 73 CYS A CA 1
ATOM 583 C C . CYS A 1 73 ? -5.691 -16.991 0.331 1.00 60.34 73 CYS A C 1
ATOM 585 O O . CYS A 1 73 ? -4.492 -16.772 0.153 1.00 60.34 73 CYS A O 1
ATOM 587 N N . LYS A 1 74 ? -6.587 -16.888 -0.658 1.00 61.81 74 LYS A N 1
ATOM 588 C CA . LYS A 1 74 ? -6.308 -16.321 -1.986 1.00 61.81 74 LYS A CA 1
ATOM 589 C C . LYS A 1 74 ? -6.063 -14.807 -1.959 1.00 61.81 74 LYS A C 1
ATOM 591 O O . LYS A 1 74 ? -5.452 -14.278 -2.889 1.00 61.81 74 LYS A O 1
ATOM 596 N N . MET A 1 75 ? -6.481 -14.114 -0.898 1.00 69.00 75 MET A N 1
ATOM 597 C CA . MET A 1 75 ? -6.250 -12.686 -0.680 1.00 69.00 75 MET A CA 1
ATOM 598 C C . MET A 1 75 ? -4.808 -12.437 -0.221 1.00 69.00 75 MET A C 1
ATOM 600 O O . MET A 1 75 ? -4.509 -12.249 0.961 1.00 69.00 75 MET A O 1
ATOM 604 N N . ASN A 1 76 ? -3.885 -12.458 -1.179 1.00 75.88 76 ASN A N 1
ATOM 605 C CA . ASN A 1 76 ? -2.509 -12.034 -0.948 1.00 75.88 76 ASN A CA 1
ATOM 606 C C . ASN A 1 76 ? -2.393 -10.497 -0.905 1.00 75.88 76 ASN A C 1
ATOM 608 O O . ASN A 1 76 ? -3.305 -9.772 -1.300 1.00 75.88 76 ASN A O 1
ATOM 612 N N . VAL A 1 77 ? -1.247 -10.003 -0.432 1.00 80.00 77 VAL A N 1
ATOM 613 C CA . VAL A 1 77 ? -0.963 -8.564 -0.288 1.00 80.00 77 VAL A CA 1
ATOM 614 C C . VAL A 1 77 ? -1.175 -7.791 -1.595 1.00 80.00 77 VAL A C 1
ATOM 616 O O . VAL A 1 77 ? -1.789 -6.729 -1.578 1.00 80.00 77 VAL A O 1
ATOM 619 N N . SER A 1 78 ? -0.722 -8.326 -2.731 1.00 79.69 78 SER A N 1
ATOM 620 C CA . SER A 1 78 ? -0.873 -7.654 -4.025 1.00 79.69 78 SER A CA 1
ATOM 621 C C . SER A 1 78 ? -2.337 -7.532 -4.440 1.00 79.69 78 SER A C 1
ATOM 623 O O . SER A 1 78 ? -2.745 -6.471 -4.898 1.00 79.69 78 SER A O 1
ATOM 625 N N . ASN A 1 79 ? -3.131 -8.589 -4.256 1.00 80.75 79 ASN A N 1
ATOM 626 C CA . ASN A 1 79 ? -4.567 -8.573 -4.535 1.00 80.75 79 ASN A CA 1
ATOM 627 C C . ASN A 1 79 ? -5.283 -7.561 -3.625 1.00 80.75 79 ASN A C 1
ATOM 629 O O . ASN A 1 79 ? -6.006 -6.699 -4.114 1.00 80.75 79 ASN A O 1
ATOM 633 N N . LEU A 1 80 ? -4.979 -7.592 -2.324 1.00 82.12 80 LEU A N 1
ATOM 634 C CA . LEU A 1 80 ? -5.528 -6.664 -1.339 1.00 82.12 80 LEU A CA 1
ATOM 635 C C . LEU A 1 80 ? -5.261 -5.195 -1.709 1.00 82.12 80 LEU A C 1
ATOM 637 O O . LEU A 1 80 ? -6.157 -4.356 -1.640 1.00 82.12 80 LEU A O 1
ATOM 641 N N . ILE A 1 81 ? -4.033 -4.878 -2.122 1.00 83.88 81 ILE A N 1
ATOM 642 C CA . ILE A 1 81 ? -3.672 -3.522 -2.542 1.00 83.88 81 ILE A CA 1
ATOM 643 C C . ILE A 1 81 ? -4.401 -3.139 -3.835 1.00 83.88 81 ILE A C 1
ATOM 645 O O . ILE A 1 81 ? -5.036 -2.084 -3.870 1.00 83.88 81 ILE A O 1
ATOM 649 N N . LYS A 1 82 ? -4.308 -3.983 -4.876 1.00 81.69 82 LYS A N 1
ATOM 650 C CA . LYS A 1 82 ? -4.825 -3.688 -6.222 1.00 81.69 82 LYS A CA 1
ATOM 651 C C . LYS A 1 82 ? -6.343 -3.534 -6.247 1.00 81.69 82 LYS A C 1
ATOM 653 O O . LYS A 1 82 ? -6.833 -2.646 -6.929 1.00 81.69 82 LYS A O 1
ATOM 658 N N . ASN A 1 83 ? -7.062 -4.393 -5.528 1.00 81.81 83 ASN A N 1
ATOM 659 C CA . ASN A 1 83 ? -8.509 -4.526 -5.683 1.00 81.81 83 ASN A CA 1
ATOM 660 C C . ASN A 1 83 ? -9.315 -3.836 -4.579 1.00 81.81 83 ASN A C 1
ATOM 662 O O . ASN A 1 83 ? -10.502 -3.605 -4.779 1.00 81.81 83 ASN A O 1
ATOM 666 N N . HIS A 1 84 ? -8.701 -3.510 -3.433 1.00 82.44 84 HIS A N 1
ATOM 667 C CA . HIS A 1 84 ? -9.463 -3.071 -2.255 1.00 82.44 84 HIS A CA 1
ATOM 668 C C . HIS A 1 84 ? -8.927 -1.807 -1.578 1.00 82.44 84 HIS A C 1
ATOM 670 O O . HIS A 1 84 ? -9.708 -0.926 -1.236 1.00 82.44 84 HIS A O 1
ATOM 676 N N . LEU A 1 85 ? -7.615 -1.699 -1.335 1.00 84.56 85 LEU A N 1
ATOM 677 C CA . LEU A 1 85 ? -7.087 -0.622 -0.478 1.00 84.56 85 LEU A CA 1
ATOM 678 C C . LEU A 1 85 ? -6.687 0.647 -1.237 1.00 84.56 85 LEU A C 1
ATOM 680 O O . LEU A 1 85 ? -6.900 1.752 -0.738 1.00 84.56 85 LEU A O 1
ATOM 684 N N . LEU A 1 86 ? -6.071 0.493 -2.410 1.00 84.12 86 LEU A N 1
ATOM 685 C CA . LEU A 1 86 ? -5.408 1.578 -3.140 1.00 84.12 86 LEU A CA 1
ATOM 686 C C . LEU A 1 86 ? -5.835 1.623 -4.616 1.00 84.12 86 LEU A C 1
ATOM 688 O O . LEU A 1 86 ? -5.064 2.069 -5.459 1.00 84.12 86 LEU A O 1
ATOM 692 N N . THR A 1 87 ? -7.057 1.179 -4.928 1.00 78.25 87 THR A N 1
ATOM 693 C CA . THR A 1 87 ? -7.604 1.084 -6.299 1.00 78.25 87 THR A CA 1
ATOM 694 C C . THR A 1 87 ? -7.447 2.377 -7.100 1.00 78.25 87 THR A C 1
ATOM 696 O O . THR A 1 87 ? -7.089 2.333 -8.272 1.00 78.25 87 THR A O 1
ATOM 699 N N . ASP A 1 88 ? -7.629 3.526 -6.445 1.00 79.12 88 ASP A N 1
ATOM 700 C CA . ASP A 1 88 ? -7.578 4.848 -7.083 1.00 79.12 88 ASP A CA 1
ATOM 701 C C . ASP A 1 88 ? -6.215 5.541 -6.915 1.00 79.12 88 ASP A C 1
ATOM 703 O O . ASP A 1 88 ? -6.073 6.732 -7.187 1.00 79.12 88 ASP A O 1
ATOM 707 N N . GLN A 1 89 ? -5.212 4.828 -6.395 1.00 81.88 89 GLN A N 1
ATOM 708 C CA . GLN A 1 89 ? -3.892 5.365 -6.064 1.00 81.88 89 GLN A CA 1
ATOM 709 C C . GLN A 1 89 ? -2.822 4.671 -6.903 1.00 81.88 89 GLN A C 1
ATOM 711 O O . GLN A 1 89 ? -2.084 3.801 -6.433 1.00 81.88 89 GLN A O 1
ATOM 716 N N . ALA A 1 90 ? -2.736 5.065 -8.173 1.00 77.75 90 ALA A N 1
ATOM 717 C CA . ALA A 1 90 ? -1.698 4.578 -9.068 1.00 77.75 90 ALA A CA 1
ATOM 718 C C . ALA A 1 90 ? -0.307 4.856 -8.475 1.00 77.75 90 ALA A C 1
ATOM 720 O O . ALA A 1 90 ? 0.037 5.987 -8.136 1.00 77.75 90 ALA A O 1
ATOM 721 N N . SER A 1 91 ? 0.507 3.810 -8.369 1.00 75.62 91 SER A N 1
ATOM 722 C CA . SER A 1 91 ? 1.900 3.924 -7.927 1.00 75.62 91 SER A CA 1
ATOM 723 C C . SER A 1 91 ? 2.857 4.063 -9.112 1.00 75.62 91 SER A C 1
ATOM 725 O O . SER A 1 91 ? 3.995 4.504 -8.948 1.00 75.62 91 SER A O 1
ATOM 727 N N . TYR A 1 92 ? 2.413 3.691 -10.317 1.00 75.12 92 TYR A N 1
ATOM 728 C CA . TYR A 1 92 ? 3.148 3.889 -11.559 1.00 75.12 92 TYR A CA 1
ATOM 729 C C . TYR A 1 92 ? 2.223 3.858 -12.785 1.00 75.12 92 TYR A C 1
ATOM 731 O O . TYR A 1 92 ? 1.139 3.280 -12.752 1.00 75.12 92 TYR A O 1
ATOM 739 N N . THR A 1 93 ? 2.701 4.455 -13.877 1.00 75.06 93 THR A N 1
ATOM 740 C CA . THR A 1 93 ? 2.078 4.408 -15.206 1.00 75.06 93 THR A CA 1
ATOM 741 C C . THR A 1 93 ? 2.981 3.622 -16.153 1.00 75.06 93 THR A C 1
ATOM 743 O O . THR A 1 93 ? 4.209 3.780 -16.118 1.00 75.06 93 THR A O 1
ATOM 746 N N . ILE A 1 94 ? 2.385 2.755 -16.966 1.00 76.56 94 ILE A N 1
ATOM 747 C CA . ILE A 1 94 ? 3.021 2.020 -18.056 1.00 76.56 94 ILE A CA 1
ATOM 748 C C . ILE A 1 94 ? 2.578 2.673 -19.360 1.00 76.56 94 ILE A C 1
ATOM 750 O O . ILE A 1 94 ? 1.397 2.657 -19.684 1.00 76.56 94 ILE A O 1
ATOM 754 N N . ASN A 1 95 ? 3.531 3.202 -20.119 1.00 80.31 95 ASN A N 1
ATOM 755 C CA . ASN A 1 95 ? 3.229 3.832 -21.398 1.00 80.31 95 ASN A CA 1
ATOM 756 C C . ASN A 1 95 ? 3.462 2.807 -22.510 1.00 80.31 95 ASN A C 1
ATOM 758 O O . ASN A 1 95 ? 4.593 2.363 -22.751 1.00 80.31 95 ASN A O 1
ATOM 762 N N . HIS A 1 96 ? 2.391 2.433 -23.194 1.00 80.25 96 HIS A N 1
ATOM 763 C CA . HIS A 1 96 ? 2.388 1.519 -24.323 1.00 80.25 96 HIS A CA 1
ATOM 764 C C . HIS A 1 96 ? 2.492 2.318 -25.611 1.00 80.25 96 HIS A C 1
ATOM 766 O O . HIS A 1 96 ? 1.584 3.055 -25.974 1.00 80.25 96 HIS A O 1
ATOM 772 N N . LYS A 1 97 ? 3.600 2.157 -26.339 1.00 84.25 97 LYS A N 1
ATOM 773 C CA . LYS A 1 97 ? 3.785 2.792 -27.647 1.00 84.25 97 LYS A CA 1
ATOM 774 C C . LYS A 1 97 ? 3.830 1.750 -28.748 1.00 84.25 97 LYS A C 1
ATOM 776 O O . LYS A 1 97 ? 4.804 1.003 -28.875 1.00 84.25 97 LYS A O 1
ATOM 781 N N . CYS A 1 98 ? 2.803 1.734 -29.590 1.00 80.44 98 CYS A N 1
ATOM 782 C CA . CYS A 1 98 ? 2.788 0.875 -30.763 1.00 80.44 98 CYS A CA 1
ATOM 783 C C . CYS A 1 98 ? 3.795 1.386 -31.800 1.00 80.44 98 CYS A C 1
ATOM 785 O O . CYS A 1 98 ? 3.695 2.509 -32.294 1.00 80.44 98 CYS A O 1
ATOM 787 N N . LYS A 1 99 ? 4.753 0.537 -32.186 1.00 83.75 99 LYS A N 1
ATOM 788 C CA . LYS A 1 99 ? 5.739 0.859 -33.230 1.00 83.75 99 LYS A CA 1
ATOM 789 C C . LYS A 1 99 ? 5.096 1.124 -34.591 1.00 83.75 99 LYS A C 1
ATOM 791 O O . LYS A 1 99 ? 5.564 1.991 -35.322 1.00 83.75 99 LYS A O 1
ATOM 796 N N . SER A 1 100 ? 4.043 0.378 -34.921 1.00 89.75 100 SER A N 1
ATOM 797 C CA . SER A 1 100 ? 3.454 0.368 -36.262 1.00 89.75 100 SER A CA 1
ATOM 798 C C . SER A 1 100 ? 2.517 1.550 -36.496 1.00 89.75 100 SER A C 1
ATOM 800 O O . SER A 1 100 ? 2.649 2.243 -37.499 1.00 89.75 100 SER A O 1
ATOM 802 N N . CYS A 1 101 ? 1.589 1.813 -35.571 1.00 90.25 101 CYS A N 1
ATOM 803 C CA . CYS A 1 101 ? 0.606 2.892 -35.722 1.00 90.25 101 CYS A CA 1
ATOM 804 C C . CYS A 1 101 ? 0.943 4.160 -34.926 1.00 90.25 101 CYS A C 1
ATOM 806 O O . CYS A 1 101 ? 0.190 5.126 -34.997 1.00 90.25 101 CYS A O 1
ATOM 808 N N . LYS A 1 102 ? 2.058 4.174 -34.178 1.00 88.56 102 LYS A N 1
ATOM 809 C CA . LYS A 1 102 ? 2.477 5.279 -33.292 1.00 88.56 102 LYS A CA 1
ATOM 810 C C . LYS A 1 102 ? 1.453 5.653 -32.215 1.00 88.56 102 LYS A C 1
ATOM 812 O O . LYS A 1 102 ? 1.591 6.706 -31.606 1.00 88.56 102 LYS A O 1
ATOM 817 N N . HIS A 1 103 ? 0.449 4.808 -31.985 1.00 88.75 103 HIS A N 1
ATOM 818 C CA . HIS A 1 103 ? -0.502 4.998 -30.902 1.00 88.75 103 HIS A CA 1
ATOM 819 C C . HIS A 1 103 ? 0.215 4.880 -29.557 1.00 88.75 103 HIS A C 1
ATOM 821 O O . HIS A 1 103 ? 1.078 4.011 -29.390 1.00 88.75 103 HIS A O 1
ATOM 827 N N . GLU A 1 104 ? -0.146 5.771 -28.645 1.00 88.44 104 GLU A N 1
ATOM 828 C CA . GLU A 1 104 ? 0.339 5.826 -27.275 1.00 88.44 104 GLU A CA 1
ATOM 829 C C . GLU A 1 104 ? -0.871 5.650 -26.359 1.00 88.44 104 GLU A C 1
ATOM 831 O O . GLU A 1 104 ? -1.892 6.307 -26.565 1.00 88.44 104 GLU A O 1
ATOM 836 N N . ASP A 1 105 ? -0.755 4.731 -25.409 1.00 86.06 105 ASP A N 1
ATOM 837 C CA . ASP A 1 105 ? -1.757 4.455 -24.385 1.00 86.06 105 ASP A CA 1
ATOM 838 C C . ASP A 1 105 ? -1.066 4.339 -23.025 1.00 86.06 105 ASP A C 1
ATOM 840 O O . ASP A 1 105 ? 0.061 3.845 -22.943 1.00 86.06 105 ASP A O 1
ATOM 844 N N . ASP A 1 106 ? -1.736 4.787 -21.971 1.00 82.19 106 ASP A N 1
ATOM 845 C CA . ASP A 1 106 ? -1.182 4.852 -20.623 1.00 82.19 106 ASP A CA 1
ATOM 846 C C . ASP A 1 106 ? -1.995 3.948 -19.692 1.00 82.19 106 ASP A C 1
ATOM 848 O O . ASP A 1 106 ? -3.168 4.188 -19.410 1.00 82.19 106 ASP A O 1
ATOM 852 N N . GLU A 1 107 ? -1.352 2.916 -19.157 1.00 82.88 107 GLU A N 1
ATOM 853 C CA . GLU A 1 107 ? -1.944 2.004 -18.184 1.00 82.88 107 GLU A CA 1
ATOM 854 C C . GLU A 1 107 ? -1.487 2.387 -16.773 1.00 82.88 107 GLU A C 1
ATOM 856 O O . GLU A 1 107 ? -0.298 2.360 -16.448 1.00 82.88 107 GLU A O 1
ATOM 861 N N . GLN A 1 108 ? -2.432 2.738 -15.903 1.00 79.75 108 GLN A N 1
ATOM 862 C CA . GLN A 1 108 ? -2.146 3.013 -14.496 1.00 79.75 108 GLN A CA 1
ATOM 863 C C . GLN A 1 108 ? -2.175 1.728 -13.671 1.00 79.75 108 GLN A C 1
ATOM 865 O O . GLN A 1 108 ? -3.096 0.924 -13.788 1.00 79.75 108 GLN A O 1
ATOM 870 N N . SER A 1 109 ? -1.187 1.548 -12.794 1.00 78.25 109 SER A N 1
ATOM 871 C CA . SER A 1 109 ? -1.141 0.40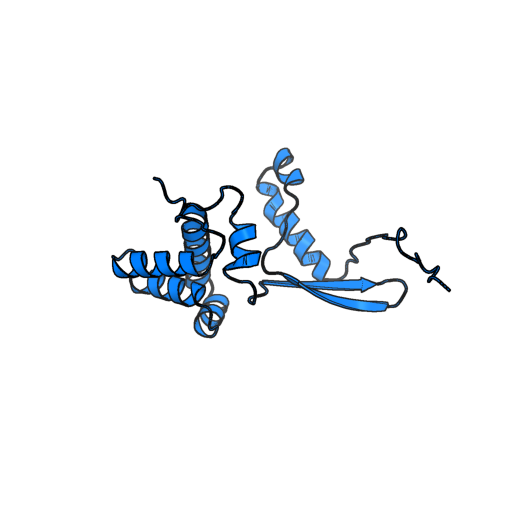4 -11.886 1.00 78.25 109 SER A CA 1
ATOM 872 C C . SER A 1 109 ? -0.651 0.788 -10.493 1.00 78.25 109 SER A C 1
ATOM 874 O O . SER A 1 109 ? 0.137 1.713 -10.280 1.00 78.25 109 SER A O 1
ATOM 876 N N . VAL A 1 110 ? -1.150 0.044 -9.512 1.00 77.69 110 VAL A N 1
ATOM 877 C CA . VAL A 1 110 ? -0.923 0.263 -8.082 1.00 77.69 110 VAL A CA 1
ATOM 878 C C . VAL A 1 110 ? 0.248 -0.580 -7.563 1.00 77.69 110 VAL A C 1
ATOM 880 O O . VAL A 1 110 ? 0.940 -0.181 -6.635 1.00 77.69 110 VAL A O 1
ATOM 883 N N . VAL A 1 111 ? 0.515 -1.745 -8.160 1.00 79.12 111 VAL A N 1
ATOM 884 C CA . VAL A 1 111 ? 1.541 -2.686 -7.674 1.00 79.12 111 VAL A CA 1
ATOM 885 C C . VAL A 1 111 ? 2.412 -3.149 -8.825 1.00 79.12 111 VAL A C 1
ATOM 887 O O . VAL A 1 111 ? 1.899 -3.631 -9.831 1.00 79.12 111 VAL A O 1
ATOM 890 N N . VAL A 1 112 ? 3.729 -3.011 -8.666 1.00 76.50 112 VAL A N 1
ATOM 891 C CA . VAL A 1 112 ? 4.703 -3.448 -9.669 1.00 76.50 112 VAL A CA 1
ATOM 892 C C . VAL A 1 112 ? 4.789 -4.971 -9.656 1.00 76.50 112 VAL A C 1
ATOM 894 O O . VAL A 1 112 ? 5.291 -5.561 -8.701 1.00 76.50 112 VAL A O 1
ATOM 897 N N . ASP A 1 113 ? 4.341 -5.605 -10.739 1.00 76.19 113 ASP A N 1
ATOM 898 C CA . ASP A 1 113 ? 4.495 -7.047 -10.918 1.00 76.19 113 ASP A CA 1
ATOM 899 C C . ASP A 1 113 ? 5.930 -7.385 -11.350 1.00 76.19 113 ASP A C 1
ATOM 901 O O . ASP A 1 113 ? 6.392 -7.075 -12.457 1.00 76.19 113 ASP A O 1
ATOM 905 N N . ILE A 1 114 ? 6.656 -8.035 -10.446 1.00 79.69 114 ILE A N 1
ATOM 906 C CA . ILE A 1 114 ? 8.031 -8.474 -10.664 1.00 79.69 114 ILE A CA 1
ATOM 907 C C . ILE A 1 114 ? 8.025 -9.968 -10.993 1.00 79.69 114 ILE A C 1
ATOM 909 O O . ILE A 1 114 ? 7.432 -10.761 -10.264 1.00 79.69 114 ILE A O 1
ATOM 913 N N . ASP A 1 115 ? 8.703 -10.359 -12.079 1.00 81.12 115 ASP A N 1
ATOM 914 C CA . ASP A 1 115 ? 8.943 -11.778 -12.349 1.00 81.12 115 ASP A CA 1
ATOM 915 C C . ASP A 1 115 ? 9.852 -12.332 -11.252 1.00 81.12 115 ASP A C 1
ATOM 917 O O . ASP A 1 115 ? 10.961 -11.839 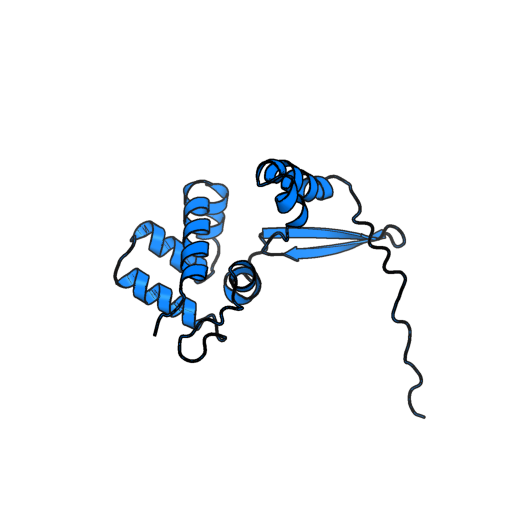-11.044 1.00 81.12 115 ASP A O 1
ATOM 921 N N . VAL A 1 116 ? 9.364 -13.345 -10.540 1.00 83.25 116 VAL A N 1
ATOM 922 C CA . VAL A 1 116 ? 10.083 -13.952 -9.421 1.00 83.25 116 VAL A CA 1
ATOM 923 C C . VAL A 1 116 ? 11.102 -14.997 -9.863 1.00 83.25 116 VAL A C 1
ATOM 925 O O . VAL A 1 116 ? 11.958 -15.374 -9.064 1.00 83.25 116 VAL A O 1
ATOM 928 N N . LYS A 1 117 ? 11.064 -15.446 -11.127 1.00 88.25 117 LYS A N 1
ATOM 929 C CA . LYS A 1 117 ? 11.982 -16.474 -11.643 1.00 88.25 117 LYS A CA 1
ATOM 930 C C . LYS A 1 117 ? 13.462 -16.164 -11.387 1.00 88.25 117 LYS A C 1
ATOM 932 O O . LYS A 1 117 ? 14.159 -17.060 -10.910 1.00 88.25 117 LYS A O 1
ATOM 937 N N . PRO A 1 118 ? 13.958 -14.931 -11.613 1.00 87.69 118 PRO A N 1
ATOM 938 C CA . PRO A 1 118 ? 15.354 -14.597 -11.342 1.00 87.69 118 PRO A CA 1
ATOM 939 C C . PRO A 1 118 ? 15.742 -14.757 -9.866 1.00 87.69 118 PRO A C 1
ATOM 941 O O . PRO A 1 118 ? 16.901 -15.041 -9.569 1.00 87.69 118 PRO A O 1
ATOM 944 N N . PHE A 1 119 ? 14.797 -14.622 -8.930 1.00 87.94 119 PHE A N 1
ATOM 945 C CA . PHE A 1 119 ? 15.084 -14.762 -7.501 1.00 87.94 119 PHE A CA 1
ATOM 946 C C . PHE A 1 119 ? 15.340 -16.210 -7.086 1.00 87.94 119 PHE A C 1
ATOM 948 O O . PHE A 1 119 ? 16.092 -16.429 -6.140 1.00 87.94 119 PHE A O 1
ATOM 955 N N . TYR A 1 120 ? 14.795 -17.199 -7.800 1.00 87.00 120 TYR A N 1
ATOM 956 C CA . TYR A 1 120 ? 15.102 -18.605 -7.519 1.00 87.00 120 TYR A CA 1
ATOM 957 C C . TYR A 1 120 ? 16.561 -18.953 -7.827 1.00 87.00 120 TYR A C 1
ATOM 959 O O . TYR A 1 120 ? 17.149 -19.788 -7.147 1.00 87.00 120 TYR A O 1
ATOM 967 N N . THR A 1 121 ? 17.153 -18.303 -8.830 1.00 92.06 121 THR A N 1
ATOM 968 C CA . THR A 1 121 ? 18.535 -18.566 -9.255 1.00 92.06 121 THR A CA 1
ATOM 969 C C . THR A 1 121 ? 19.538 -17.647 -8.564 1.00 92.06 121 THR A C 1
ATOM 971 O O . THR A 1 121 ? 20.595 -18.097 -8.131 1.00 92.06 121 THR A O 1
ATOM 974 N N . TYR A 1 122 ? 19.219 -16.357 -8.451 1.00 89.94 122 TYR A N 1
ATOM 975 C CA . TYR A 1 122 ? 20.173 -15.328 -8.024 1.00 89.94 122 TYR A CA 1
ATOM 976 C C . TYR A 1 122 ? 19.860 -14.737 -6.640 1.00 89.94 122 TYR A C 1
ATOM 978 O O . TYR A 1 122 ? 20.634 -13.928 -6.117 1.00 89.94 122 TYR A O 1
ATOM 986 N N . GLY A 1 123 ? 18.744 -15.138 -6.023 1.00 87.38 123 GLY A N 1
ATOM 987 C CA . GLY A 1 123 ? 18.267 -14.585 -4.757 1.00 87.38 123 GLY A CA 1
ATOM 988 C C . GLY A 1 123 ? 17.933 -13.093 -4.844 1.00 87.38 123 GLY A C 1
ATOM 989 O O . GLY A 1 123 ? 17.862 -12.501 -5.920 1.00 87.38 123 GLY A O 1
ATOM 990 N N . MET A 1 124 ? 17.786 -12.443 -3.687 1.00 87.19 124 MET A N 1
ATOM 991 C CA . MET A 1 124 ? 17.430 -11.014 -3.600 1.00 87.19 124 MET A CA 1
ATOM 992 C C . MET A 1 124 ? 18.526 -10.057 -4.095 1.00 87.19 124 MET A C 1
ATOM 994 O O . MET A 1 124 ? 18.270 -8.868 -4.264 1.00 87.19 124 MET A O 1
ATOM 998 N N . LYS A 1 125 ? 19.735 -10.557 -4.380 1.00 87.06 125 LYS A N 1
ATOM 999 C CA . LYS A 1 125 ? 20.857 -9.745 -4.882 1.00 87.06 125 LYS A CA 1
ATOM 1000 C C . LYS A 1 125 ? 20.554 -9.097 -6.234 1.00 87.06 125 LYS A C 1
ATOM 1002 O O . LYS A 1 125 ? 21.120 -8.057 -6.550 1.00 87.06 125 LYS A O 1
ATOM 1007 N N . ILE A 1 126 ? 19.655 -9.693 -7.019 1.00 89.81 126 ILE A N 1
ATOM 1008 C CA . ILE A 1 126 ? 19.268 -9.175 -8.334 1.00 89.81 126 ILE A CA 1
ATOM 1009 C C . ILE A 1 126 ? 18.115 -8.162 -8.268 1.00 89.81 126 ILE A C 1
ATOM 1011 O O . ILE A 1 126 ? 17.774 -7.574 -9.290 1.00 89.81 126 ILE A O 1
ATOM 1015 N N . LEU A 1 127 ? 17.525 -7.915 -7.089 1.00 82.94 127 LEU A N 1
ATOM 1016 C CA . LEU A 1 127 ? 16.356 -7.039 -6.952 1.00 82.94 127 LEU A CA 1
ATOM 1017 C C . LEU A 1 127 ? 16.621 -5.643 -7.518 1.00 82.94 127 LEU A C 1
ATOM 1019 O O . LEU A 1 127 ? 15.821 -5.141 -8.300 1.00 82.94 127 LEU A O 1
ATOM 1023 N N . GLU A 1 128 ? 17.756 -5.035 -7.175 1.00 83.50 128 GLU A N 1
ATOM 1024 C CA . GLU A 1 128 ? 18.103 -3.705 -7.676 1.00 83.50 128 GLU A CA 1
ATOM 1025 C C . GLU A 1 128 ? 18.209 -3.687 -9.207 1.00 83.50 128 GLU A C 1
ATOM 1027 O O . GLU A 1 128 ? 17.748 -2.745 -9.846 1.00 83.50 128 GLU A O 1
ATOM 1032 N N . GLN A 1 129 ? 18.764 -4.741 -9.813 1.00 86.12 129 GLN A N 1
ATOM 1033 C CA . GLN A 1 129 ? 18.873 -4.858 -11.268 1.00 86.12 129 GLN A CA 1
ATOM 1034 C C . GLN A 1 129 ? 17.502 -5.032 -11.918 1.00 86.12 129 GLN A C 1
ATOM 1036 O O . GLN A 1 129 ? 17.211 -4.364 -12.904 1.00 86.12 129 GLN A O 1
ATOM 1041 N N . VAL A 1 130 ? 16.642 -5.875 -11.345 1.00 84.44 130 VAL A N 1
ATOM 1042 C CA . VAL A 1 130 ? 15.275 -6.100 -11.832 1.00 84.44 130 VAL A CA 1
ATOM 1043 C C . VAL A 1 130 ? 14.447 -4.817 -11.733 1.00 84.44 130 VAL A C 1
ATOM 1045 O O . VAL A 1 130 ? 13.773 -4.437 -12.691 1.00 84.44 130 VAL A O 1
ATOM 1048 N N . LEU A 1 131 ? 14.552 -4.093 -10.615 1.00 81.81 131 LEU A N 1
ATOM 1049 C CA . LEU A 1 131 ? 13.916 -2.789 -10.442 1.00 81.81 131 LEU A CA 1
ATOM 1050 C C . LEU A 1 131 ? 14.477 -1.769 -11.432 1.00 81.81 131 LEU A C 1
ATOM 1052 O O . LEU A 1 131 ? 13.705 -1.078 -12.088 1.00 81.81 131 LEU A O 1
ATOM 1056 N N . LYS A 1 132 ? 15.802 -1.705 -11.607 1.00 80.38 132 LYS A N 1
ATOM 1057 C CA . LYS A 1 132 ? 16.437 -0.833 -12.603 1.00 80.38 132 LYS A CA 1
ATOM 1058 C C . LYS A 1 132 ? 15.973 -1.161 -14.013 1.00 80.38 132 LYS A C 1
ATOM 1060 O O . LYS A 1 132 ? 15.659 -0.229 -14.729 1.00 80.38 132 LYS A O 1
ATOM 1065 N N . GLN A 1 133 ? 15.862 -2.425 -14.409 1.00 81.06 133 GLN A N 1
ATOM 1066 C CA . GLN A 1 133 ? 15.360 -2.814 -15.731 1.00 81.06 133 GLN A CA 1
ATOM 1067 C C . GLN A 1 133 ? 13.909 -2.369 -15.936 1.00 81.06 133 GLN A C 1
ATOM 1069 O O . GLN A 1 133 ? 13.596 -1.741 -16.947 1.00 81.06 133 GLN A O 1
ATOM 1074 N N . ARG A 1 134 ? 13.036 -2.609 -14.951 1.00 74.69 134 ARG A N 1
ATOM 1075 C CA . ARG A 1 134 ? 11.639 -2.145 -14.984 1.00 74.69 134 ARG A CA 1
ATOM 1076 C C . ARG A 1 134 ? 11.534 -0.620 -15.021 1.00 74.69 134 ARG A C 1
ATOM 1078 O O . ARG A 1 134 ? 10.715 -0.074 -15.750 1.00 74.69 134 ARG A O 1
ATOM 1085 N N . LEU A 1 135 ? 12.398 0.077 -14.289 1.00 68.56 135 LEU A N 1
ATOM 1086 C CA . LEU A 1 135 ? 12.463 1.537 -14.285 1.00 68.56 135 LEU A CA 1
ATOM 1087 C C . LEU A 1 135 ? 13.176 2.108 -15.522 1.00 68.56 135 LEU A C 1
ATOM 1089 O O . LEU A 1 135 ? 12.910 3.244 -15.882 1.00 68.56 135 LEU A O 1
ATOM 1093 N N . GLN A 1 136 ? 14.062 1.364 -16.188 1.00 65.25 136 GLN A N 1
ATOM 1094 C CA . GLN A 1 136 ? 14.781 1.777 -17.403 1.00 65.25 136 GLN A CA 1
ATOM 1095 C C . GLN A 1 136 ? 13.975 1.522 -18.674 1.00 65.25 136 GLN A C 1
ATOM 1097 O O . GLN A 1 136 ? 14.139 2.277 -19.632 1.00 65.25 136 GLN A O 1
ATOM 1102 N N . GLN A 1 137 ? 13.025 0.579 -18.665 1.00 58.25 137 GLN A N 1
ATOM 1103 C CA . GLN A 1 137 ? 11.952 0.537 -19.666 1.00 58.25 137 GLN A CA 1
ATOM 1104 C C . GLN A 1 137 ? 11.246 1.914 -19.785 1.00 58.25 137 GLN A C 1
ATOM 1106 O O . GLN A 1 137 ? 10.821 2.271 -20.881 1.00 58.25 137 GLN A O 1
ATOM 1111 N N . LYS A 1 138 ? 11.273 2.765 -18.734 1.00 52.88 138 LYS A N 1
ATOM 1112 C CA . LYS A 1 138 ? 10.818 4.176 -18.768 1.00 52.88 138 LYS A CA 1
ATOM 1113 C C . LYS A 1 138 ? 11.675 5.146 -19.591 1.00 52.88 138 LYS A C 1
ATOM 1115 O O . LYS A 1 138 ? 11.197 6.233 -19.889 1.00 52.88 138 LYS A O 1
ATOM 1120 N N . LYS A 1 139 ? 12.941 4.846 -19.904 1.00 41.00 139 LYS A N 1
ATOM 1121 C CA . LYS A 1 139 ? 13.838 5.808 -20.583 1.00 41.00 139 LYS A CA 1
ATOM 1122 C C . LYS A 1 139 ? 14.003 5.573 -22.085 1.00 41.00 139 LYS A C 1
ATOM 1124 O O . LYS A 1 139 ? 14.685 6.360 -22.731 1.00 41.00 139 LYS A O 1
ATOM 1129 N N . GLY A 1 140 ? 13.339 4.565 -22.656 1.00 38.19 140 GLY A N 1
ATOM 1130 C CA . GLY A 1 140 ? 13.291 4.383 -24.111 1.00 38.19 140 GLY A CA 1
ATOM 1131 C C . GLY A 1 140 ? 13.352 2.938 -24.588 1.00 38.19 140 GLY A C 1
ATOM 1132 O O . GLY A 1 140 ? 14.074 2.642 -25.536 1.00 38.19 140 GLY A O 1
ATOM 1133 N N . SER A 1 141 ? 12.636 2.002 -23.963 1.00 33.81 141 SER A N 1
ATOM 1134 C CA . SER A 1 141 ? 12.632 0.617 -24.447 1.00 33.81 141 SER A CA 1
ATOM 1135 C C . SER A 1 1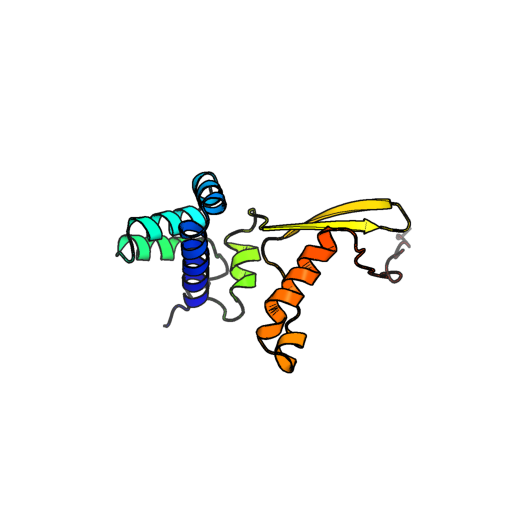41 ? 11.233 0.027 -24.451 1.00 33.81 141 SER A C 1
ATOM 1137 O O . SER A 1 141 ? 10.739 -0.494 -23.459 1.00 33.81 141 SER A O 1
ATOM 1139 N N . VAL A 1 142 ? 10.641 0.138 -25.638 1.00 35.47 142 VAL A N 1
ATOM 1140 C CA . VAL A 1 142 ? 9.641 -0.738 -26.248 1.00 35.47 142 VAL A CA 1
ATOM 1141 C C . VAL A 1 142 ? 9.544 -2.099 -25.541 1.00 35.47 142 VAL A C 1
ATOM 1143 O O . VAL A 1 142 ? 10.425 -2.945 -25.695 1.00 35.47 142 VAL A O 1
ATOM 1146 N N . LEU A 1 143 ? 8.430 -2.347 -24.855 1.00 35.50 143 LEU A N 1
ATOM 1147 C CA . LEU A 1 143 ? 7.951 -3.707 -24.629 1.00 35.50 143 LEU A CA 1
ATOM 1148 C C . LEU A 1 143 ? 7.423 -4.224 -25.972 1.00 35.50 143 LEU A C 1
ATOM 1150 O O . LEU A 1 143 ? 6.383 -3.790 -26.461 1.00 35.50 143 LEU A O 1
ATOM 1154 N N . ILE A 1 144 ? 8.206 -5.084 -26.626 1.00 35.94 144 ILE A N 1
ATOM 1155 C CA . ILE A 1 144 ? 7.768 -5.809 -27.818 1.00 35.94 144 ILE A CA 1
ATOM 1156 C C . ILE A 1 144 ? 6.786 -6.865 -27.330 1.00 35.94 144 ILE A C 1
ATOM 1158 O O . ILE A 1 144 ? 7.189 -7.893 -26.791 1.00 35.94 144 ILE A O 1
ATOM 1162 N N . VAL A 1 145 ? 5.500 -6.594 -27.505 1.00 33.50 145 VAL A N 1
ATOM 1163 C CA . VAL A 1 145 ? 4.486 -7.638 -27.489 1.00 33.50 145 VAL A CA 1
ATOM 1164 C C . VAL A 1 145 ? 4.029 -7.801 -28.931 1.00 33.50 145 VAL A C 1
ATOM 1166 O O . VAL A 1 145 ? 3.189 -7.047 -29.416 1.00 33.50 145 VAL A O 1
ATOM 1169 N N . ASP A 1 146 ? 4.617 -8.765 -29.641 1.00 31.34 146 ASP A N 1
ATOM 1170 C CA . ASP A 1 146 ? 4.028 -9.273 -30.879 1.00 31.34 146 ASP A CA 1
ATOM 1171 C C . ASP A 1 146 ? 2.750 -10.032 -30.500 1.00 31.34 146 ASP A C 1
ATOM 1173 O O . ASP A 1 146 ? 2.750 -11.243 -30.304 1.00 31.34 146 ASP A O 1
ATOM 1177 N N . GLN A 1 147 ? 1.638 -9.310 -30.360 1.00 36.62 147 GLN A N 1
ATOM 1178 C CA . GLN A 1 147 ? 0.305 -9.905 -30.442 1.00 36.62 147 GLN A CA 1
ATOM 1179 C C . GLN A 1 147 ? -0.264 -9.665 -31.839 1.00 36.62 147 GLN A C 1
ATOM 1181 O O . GLN A 1 147 ? -1.305 -9.039 -32.017 1.00 36.62 147 GLN A O 1
ATOM 1186 N N . VAL A 1 148 ? 0.403 -10.214 -32.855 1.00 37.75 148 VAL A N 1
ATOM 1187 C CA . VAL A 1 148 ? -0.297 -10.612 -34.079 1.00 37.75 148 VAL A CA 1
ATOM 1188 C C . VAL A 1 148 ? -0.756 -12.045 -33.872 1.00 37.75 148 VAL A C 1
ATOM 1190 O O . VAL A 1 148 ? -0.112 -12.976 -34.333 1.00 37.75 148 VAL A O 1
ATOM 1193 N N . THR A 1 149 ? -1.836 -12.235 -33.119 1.00 41.72 149 THR A N 1
ATOM 1194 C CA . THR A 1 149 ? -2.813 -13.314 -33.350 1.00 41.72 149 THR A CA 1
ATOM 1195 C C . THR A 1 149 ? -3.912 -13.234 -32.305 1.00 41.72 149 THR A C 1
ATOM 1197 O O . THR A 1 149 ? -3.809 -13.789 -31.217 1.00 41.72 149 THR A O 1
ATOM 1200 N N . SER A 1 150 ? -4.997 -12.546 -32.648 1.00 40.94 150 SER A N 1
ATOM 1201 C CA . SER A 1 150 ? -6.362 -13.092 -32.630 1.00 40.94 150 SER A CA 1
ATOM 1202 C C . SER A 1 150 ? -7.387 -11.960 -32.551 1.00 40.94 150 SER A C 1
ATOM 1204 O O . SER A 1 150 ? -7.233 -11.021 -31.781 1.00 40.94 150 SER A O 1
ATOM 1206 N N . ARG A 1 151 ? -8.473 -12.120 -33.321 1.00 35.50 151 ARG A N 1
ATOM 1207 C CA . ARG A 1 151 ? -9.727 -11.334 -33.337 1.00 35.50 151 ARG A CA 1
ATOM 1208 C C . ARG A 1 151 ? -9.877 -10.263 -34.421 1.00 35.50 151 ARG A C 1
ATOM 1210 O O . ARG A 1 151 ? -10.014 -9.080 -34.145 1.00 35.50 151 ARG A O 1
ATOM 1217 N N . GLN A 1 152 ? -10.078 -10.738 -35.645 1.00 33.91 152 GLN A N 1
ATOM 1218 C CA . GLN A 1 152 ? -11.160 -10.281 -36.528 1.00 33.91 152 GLN A CA 1
ATOM 1219 C C . GLN A 1 152 ? -11.655 -11.529 -37.283 1.00 33.91 152 GLN A C 1
ATOM 1221 O O . GLN A 1 152 ? -10.827 -12.279 -37.773 1.00 33.91 152 GLN A O 1
ATOM 1226 N N . ARG A 1 153 ? -12.929 -11.894 -37.412 1.00 35.47 153 ARG A N 1
ATOM 1227 C CA . ARG A 1 153 ? -14.223 -11.388 -36.947 1.00 35.47 153 ARG A CA 1
ATOM 1228 C C . ARG A 1 153 ? -15.164 -12.600 -37.003 1.00 35.47 153 ARG A C 1
ATOM 1230 O O . ARG A 1 153 ? -15.346 -13.169 -38.072 1.00 35.47 153 ARG A O 1
ATOM 1237 N N . LEU A 1 154 ? -15.802 -12.951 -35.888 1.00 33.12 154 LEU A N 1
ATOM 1238 C CA . LEU A 1 154 ? -17.140 -13.540 -35.940 1.00 33.12 154 LEU A CA 1
ATOM 1239 C C . LEU A 1 154 ? -18.085 -12.389 -36.300 1.00 33.12 154 LEU A C 1
ATOM 1241 O O . LEU A 1 154 ? -18.535 -11.644 -35.436 1.00 33.12 154 LEU A O 1
ATOM 1245 N N . GLN A 1 155 ? -18.291 -12.190 -37.598 1.00 36.31 155 GLN A N 1
ATOM 1246 C CA . GLN A 1 155 ? -19.413 -11.439 -38.147 1.00 36.31 155 GLN A CA 1
ATOM 1247 C C . GLN A 1 155 ? -19.960 -12.242 -39.328 1.00 36.31 155 GLN A C 1
ATOM 1249 O O . GLN A 1 155 ? -19.602 -12.009 -40.475 1.00 36.31 155 GLN A O 1
ATOM 1254 N N . SER A 1 156 ? -20.841 -13.191 -39.032 1.00 33.59 156 SER A N 1
ATOM 1255 C CA . SER A 1 156 ? -21.978 -13.482 -39.901 1.00 33.59 156 SER A CA 1
ATOM 1256 C C . SER A 1 156 ? -23.212 -13.390 -39.017 1.00 33.59 156 SER A C 1
ATOM 1258 O O . SER A 1 156 ? -23.571 -14.315 -38.290 1.00 33.59 156 SER A O 1
ATOM 1260 N N . VAL A 1 157 ? -23.743 -12.173 -39.004 1.00 37.03 157 VAL A N 1
ATOM 1261 C CA . VAL A 1 157 ? -25.042 -11.803 -38.464 1.00 37.03 157 VAL A CA 1
ATOM 1262 C C . VAL A 1 157 ? -26.099 -12.617 -39.200 1.00 37.03 157 VAL A C 1
ATOM 1264 O O . VAL A 1 157 ? -26.042 -12.751 -40.421 1.00 37.03 157 VAL A O 1
ATOM 1267 N N . ALA A 1 158 ? -27.024 -13.168 -38.422 1.00 38.53 158 ALA A N 1
ATOM 1268 C CA . ALA A 1 158 ? -28.277 -13.713 -38.897 1.00 38.53 158 ALA A CA 1
ATOM 1269 C C . ALA A 1 158 ? -29.029 -12.666 -39.732 1.00 38.53 158 ALA A C 1
ATOM 1271 O O . ALA A 1 158 ? -29.368 -11.612 -39.197 1.00 38.53 158 ALA A O 1
ATOM 1272 N N . SER A 1 159 ? -29.279 -13.005 -40.997 1.00 45.69 159 SER A N 1
ATOM 1273 C CA . SER A 1 159 ? -30.369 -12.528 -41.854 1.00 45.69 159 SER A CA 1
ATOM 1274 C C . SER A 1 159 ? -30.637 -13.598 -42.902 1.00 45.69 159 SER A C 1
ATOM 1276 O O . SER A 1 159 ? -29.663 -13.964 -43.598 1.00 45.69 159 SER A O 1
#

Secondary structure (DSSP, 8-state):
-----HHHHHHHHHHHHHHHH-HHHHHHHHHS--HHHHHHHHHHHH-S-HHHHHHHHHHHHH-TT-GGGPPPTT--HHHHIIIIISTT--SEEEEEE-TTT--EEEEEESS-----HHHHHHGGGGHHHHHHHHHHGGGT-------------------